Protein AF-D7PD33-F1 (afdb_monomer_lite)

Radius of gyration: 40.51 Å; chains: 1; bounding box: 70×66×97 Å

pLDDT: mean 87.72, std 12.4, range [48.09, 98.44]

Foldseek 3Di:
DDDDPDDPDDPQWDWDWDWADDDPPDDPDTDIDTDTHNDDDDDDDKCQVVDPPRDLPPPPIDPDDDDDDDPPRDDDDDDDDDDPVVVVVVVVVVVVCVVVVVVVVVVCVVCVCVVDVPPDPDDPPPDD

Sequence (128 aa):
QGACVLRGADQRFSYTWMEGPLVAGQTNKREGWCVKSLTQYTRADSPAFEIDGYDMLSQEYSTWTESRWQADAISVRVFLMPSQQFQLLTLCVGLAMLLVSLPLAYCAHGSADVIFHASAPDDPASRS

Structure (mmCIF, N/CA/C/O backbone):
data_AF-D7PD33-F1
#
_entry.id   AF-D7PD33-F1
#
loop_
_atom_site.group_PDB
_atom_site.id
_atom_site.type_symbol
_atom_site.label_atom_id
_atom_site.label_alt_id
_atom_site.label_comp_id
_atom_site.label_asym_id
_atom_site.label_entity_id
_atom_site.label_seq_id
_atom_site.pdbx_PDB_ins_code
_atom_site.Cartn_x
_atom_site.Cartn_y
_atom_site.Cartn_z
_atom_site.occupancy
_atom_site.B_iso_or_equiv
_atom_site.auth_seq_id
_atom_site.auth_comp_id
_atom_site.auth_asym_id
_atom_site.auth_atom_id
_atom_site.pdbx_PDB_model_num
ATOM 1 N N . GLN A 1 1 ? -9.390 -28.033 17.701 1.00 52.97 1 GLN A N 1
ATOM 2 C CA . GLN A 1 1 ? -9.632 -26.688 18.261 1.00 52.97 1 GLN A CA 1
ATOM 3 C C . GLN A 1 1 ? -10.227 -26.892 19.644 1.00 52.97 1 GLN A C 1
ATOM 5 O O . GLN A 1 1 ? -11.193 -27.640 19.751 1.00 52.97 1 GLN A O 1
ATOM 10 N N . GLY A 1 2 ? -9.585 -26.380 20.696 1.00 65.94 2 GLY A N 1
ATOM 11 C CA . GLY A 1 2 ? -10.110 -26.497 22.057 1.00 65.94 2 GLY A CA 1
ATOM 12 C C . GLY A 1 2 ? -11.346 -25.616 22.221 1.00 65.94 2 GLY A C 1
ATOM 13 O O . GLY A 1 2 ? -11.371 -24.500 21.713 1.00 65.94 2 GLY A O 1
ATOM 14 N N . ALA A 1 3 ? -12.379 -26.127 22.884 1.00 79.00 3 ALA A N 1
ATOM 15 C CA . ALA A 1 3 ? -13.596 -25.384 23.184 1.00 79.00 3 ALA A CA 1
ATOM 16 C C . ALA A 1 3 ? -13.906 -25.507 24.676 1.00 79.00 3 ALA A C 1
ATOM 18 O O . ALA A 1 3 ? -13.640 -26.544 25.290 1.00 79.00 3 ALA A O 1
ATOM 19 N N . CYS A 1 4 ? -14.477 -24.455 25.259 1.00 85.44 4 CYS A N 1
ATOM 20 C CA . CYS A 1 4 ? -14.923 -24.502 26.643 1.00 85.44 4 CYS A CA 1
ATOM 21 C C . CYS A 1 4 ? -16.231 -25.278 26.760 1.00 85.44 4 CYS A C 1
ATOM 23 O O . CYS A 1 4 ? -17.245 -24.901 26.179 1.00 85.44 4 CYS A O 1
ATOM 25 N N . VAL A 1 5 ? -16.220 -26.355 27.543 1.00 82.94 5 VAL A N 1
ATOM 26 C CA . VAL A 1 5 ? -17.437 -27.094 27.891 1.00 82.94 5 VAL A CA 1
ATOM 27 C C . VAL A 1 5 ? -18.066 -26.422 29.107 1.00 82.94 5 VAL A C 1
ATOM 29 O O . VAL A 1 5 ? -17.636 -26.624 30.241 1.00 82.94 5 VAL A O 1
ATOM 32 N N . LEU A 1 6 ? -19.076 -25.587 28.868 1.00 81.75 6 LEU A N 1
ATOM 33 C CA . LEU A 1 6 ? -19.718 -24.777 29.902 1.00 81.75 6 LEU A CA 1
ATOM 34 C C . LEU A 1 6 ? -20.962 -25.482 30.459 1.00 81.75 6 LEU A C 1
ATOM 36 O O . LEU A 1 6 ? -22.071 -25.300 29.960 1.00 81.75 6 LEU A O 1
ATOM 40 N N . ARG A 1 7 ? -20.805 -26.295 31.511 1.00 78.56 7 ARG A N 1
ATOM 41 C CA . ARG A 1 7 ? -21.953 -26.802 32.284 1.00 78.56 7 ARG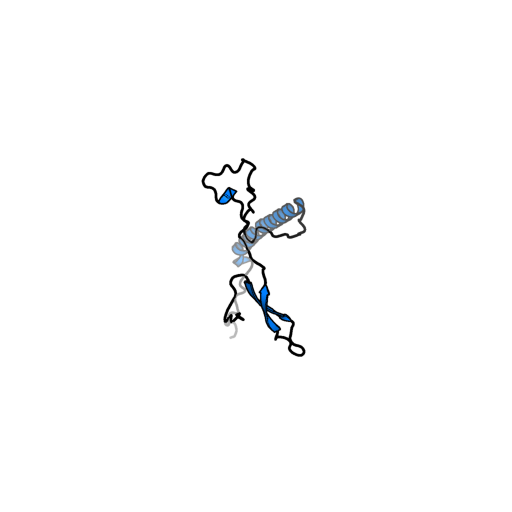 A CA 1
ATOM 42 C C . ARG A 1 7 ? -22.329 -25.780 33.361 1.00 78.56 7 ARG A C 1
ATOM 44 O O . ARG A 1 7 ? -21.581 -25.611 34.316 1.00 78.56 7 ARG A O 1
ATOM 51 N N . GLY A 1 8 ? -23.470 -25.103 33.198 1.00 79.81 8 GLY A N 1
ATOM 52 C CA . GLY A 1 8 ? -23.952 -24.083 34.144 1.00 79.81 8 GLY A CA 1
ATOM 53 C C . GLY A 1 8 ? -23.259 -22.722 34.006 1.00 79.81 8 GLY A C 1
ATOM 54 O O . GLY A 1 8 ? -22.860 -22.130 35.005 1.00 79.81 8 GLY A O 1
ATOM 55 N N . ALA A 1 9 ? -23.065 -22.246 32.772 1.00 78.25 9 ALA A N 1
ATOM 56 C CA . ALA A 1 9 ? -22.423 -20.957 32.511 1.00 78.25 9 ALA A CA 1
ATOM 57 C C . ALA A 1 9 ? -23.255 -19.771 33.037 1.00 78.25 9 ALA A C 1
ATOM 59 O O . ALA A 1 9 ? -24.465 -19.705 32.823 1.00 78.25 9 ALA A O 1
ATOM 60 N N . ASP A 1 10 ? -22.585 -18.818 33.686 1.00 85.38 10 ASP A N 1
ATOM 61 C CA . ASP A 1 10 ? -23.169 -17.546 34.120 1.00 85.38 10 ASP A CA 1
ATOM 62 C C . ASP A 1 10 ? -23.088 -16.526 32.976 1.00 85.38 10 ASP A C 1
ATOM 64 O O . ASP A 1 10 ? -21.999 -16.267 32.465 1.00 85.38 10 ASP A O 1
ATOM 68 N N . GLN A 1 11 ? -24.221 -15.926 32.597 1.00 85.50 11 GLN A N 1
ATOM 69 C CA . GLN A 1 11 ? -24.296 -14.970 31.483 1.00 85.50 11 GLN A CA 1
ATOM 70 C C . GLN A 1 11 ? -23.514 -13.669 31.716 1.00 85.50 11 GLN A C 1
ATOM 72 O O . GLN A 1 11 ? -23.255 -12.935 30.767 1.00 85.50 11 GLN A O 1
ATOM 77 N N . ARG A 1 12 ? -23.116 -13.365 32.956 1.00 89.81 12 ARG A N 1
ATOM 78 C CA . ARG A 1 12 ? -22.325 -12.163 33.274 1.00 89.81 12 ARG A CA 1
ATOM 79 C C . ARG A 1 12 ? -20.864 -12.270 32.850 1.00 89.81 12 ARG A C 1
ATOM 81 O O . ARG A 1 12 ? -20.175 -11.256 32.796 1.00 89.81 12 ARG A O 1
ATOM 88 N N . PHE A 1 13 ? -20.377 -13.482 32.600 1.00 91.75 13 PHE A N 1
ATOM 89 C CA . PHE A 1 13 ? -18.975 -13.727 32.302 1.00 91.75 13 PHE A CA 1
ATOM 90 C C . PHE A 1 13 ? -18.800 -14.236 30.882 1.00 91.75 13 PHE A C 1
ATOM 92 O O . PHE A 1 13 ? -19.584 -15.038 30.381 1.00 91.75 13 PHE A O 1
ATOM 99 N N . SER A 1 14 ? -17.711 -13.798 30.266 1.00 91.31 14 SER A N 1
ATOM 100 C CA . SER A 1 14 ? 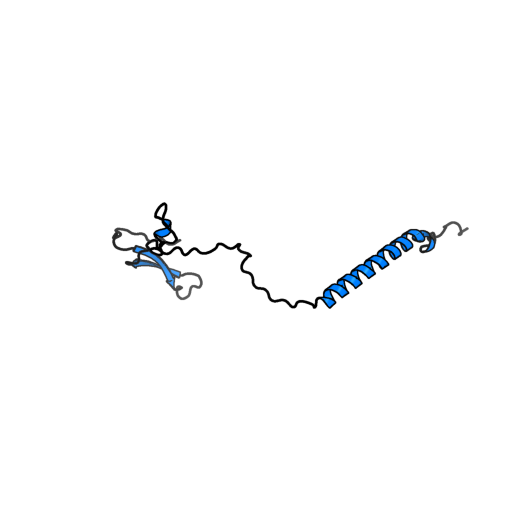-17.200 -14.409 29.054 1.00 91.31 14 SER A CA 1
ATOM 101 C C . SER A 1 14 ? -16.317 -15.597 29.422 1.00 91.31 14 SER A C 1
ATOM 103 O O . SER A 1 14 ? -15.584 -15.564 30.416 1.00 91.31 14 SER A O 1
ATOM 105 N N . TYR A 1 15 ? -16.403 -16.658 28.627 1.00 91.44 15 TYR A N 1
ATOM 106 C CA . TYR A 1 15 ? -15.593 -17.856 28.787 1.00 91.44 15 TYR A CA 1
ATOM 107 C C . TYR A 1 15 ? -14.837 -18.112 27.494 1.00 91.44 15 TYR A C 1
ATOM 109 O O . TYR A 1 15 ? -15.415 -18.557 26.502 1.00 91.44 15 TYR A O 1
ATOM 117 N N . THR A 1 16 ? -13.535 -17.861 27.528 1.00 91.81 16 THR A N 1
ATOM 118 C CA . THR A 1 16 ? -12.672 -17.987 26.354 1.00 91.81 16 THR A CA 1
ATOM 119 C C . THR A 1 16 ? -11.661 -19.097 26.591 1.00 91.81 16 THR A C 1
ATOM 121 O O . THR A 1 16 ? -10.964 -19.108 27.608 1.00 91.81 16 THR A O 1
ATOM 124 N N . TRP A 1 17 ? -11.579 -20.044 25.655 1.00 93.06 17 TRP A N 1
ATOM 125 C CA . TRP A 1 17 ? -10.507 -21.035 25.655 1.00 93.06 17 TRP A CA 1
ATOM 126 C C . TRP A 1 17 ? -9.216 -20.347 25.212 1.00 93.06 17 TRP A C 1
ATOM 128 O O . TRP A 1 17 ? -9.179 -19.735 24.145 1.00 93.06 17 TRP A O 1
ATOM 138 N N . MET A 1 18 ? -8.177 -20.424 26.035 1.00 92.62 18 MET A N 1
ATOM 139 C CA . MET A 1 18 ? -6.874 -19.833 25.755 1.00 92.62 18 MET A CA 1
ATOM 140 C C . MET A 1 18 ? -5.804 -20.914 25.792 1.00 92.62 18 MET A C 1
ATOM 142 O O . MET A 1 18 ? -5.776 -21.759 26.691 1.00 92.62 18 MET A O 1
ATOM 146 N N . GLU A 1 19 ? -4.915 -20.875 24.807 1.00 91.69 19 GLU A N 1
ATOM 147 C CA . GLU A 1 19 ? -3.746 -21.737 24.782 1.00 91.69 19 GLU A CA 1
ATOM 148 C C . GLU A 1 19 ? -2.692 -21.196 25.754 1.00 91.69 19 GLU A C 1
ATOM 150 O O . GLU A 1 19 ? -2.355 -20.013 25.733 1.00 91.69 19 GLU A O 1
ATOM 155 N N . GLY A 1 20 ? -2.200 -22.054 26.639 1.00 89.81 20 GLY A N 1
ATOM 156 C CA . GLY A 1 20 ? -1.250 -21.697 27.681 1.00 89.81 20 GLY A CA 1
ATOM 157 C C . GLY A 1 20 ? 0.206 -22.050 27.337 1.00 89.81 20 GLY A C 1
ATOM 158 O O . GLY A 1 20 ? 0.595 -22.142 26.161 1.00 89.81 20 GLY A O 1
ATOM 159 N N . PRO A 1 21 ? 1.063 -22.200 28.364 1.00 91.12 21 PRO A N 1
ATOM 160 C CA . PRO A 1 21 ? 2.477 -22.473 28.205 1.00 91.12 21 PRO A CA 1
ATOM 161 C C . PRO A 1 21 ? 2.717 -23.879 27.653 1.00 91.12 21 PRO A C 1
ATOM 163 O O . PRO A 1 21 ? 1.850 -24.758 27.663 1.00 91.12 21 PRO A O 1
ATOM 166 N N . LEU A 1 22 ? 3.941 -24.081 27.170 1.00 92.75 22 LEU A N 1
ATOM 167 C CA . LEU A 1 22 ? 4.429 -25.395 26.773 1.00 92.75 22 LEU A CA 1
ATOM 168 C C . LEU A 1 22 ? 4.558 -26.293 28.005 1.00 92.75 22 LEU A C 1
ATOM 170 O O . LEU A 1 22 ? 5.038 -25.864 29.054 1.00 92.75 22 LEU A O 1
ATOM 174 N N . VAL A 1 23 ? 4.150 -27.548 27.859 1.00 90.38 23 VAL A N 1
ATOM 175 C CA . VAL A 1 23 ? 4.305 -28.560 28.904 1.00 90.38 23 VAL A CA 1
ATOM 176 C C . VAL A 1 23 ? 5.787 -28.923 29.021 1.00 90.38 23 VAL A C 1
ATOM 178 O O . VAL A 1 23 ? 6.441 -29.220 28.020 1.00 90.38 23 VAL A O 1
ATOM 181 N N . ALA A 1 24 ? 6.329 -28.920 30.241 1.00 89.12 24 ALA A N 1
ATOM 182 C CA . ALA A 1 24 ? 7.731 -29.258 30.481 1.00 89.12 24 ALA A CA 1
ATOM 183 C C . ALA A 1 24 ? 8.077 -30.643 29.902 1.00 89.12 24 ALA A C 1
ATOM 185 O O . ALA A 1 24 ? 7.369 -31.624 30.127 1.00 89.12 24 ALA A O 1
ATOM 186 N N . GLY A 1 25 ? 9.167 -30.718 29.136 1.00 88.06 25 GLY A N 1
ATOM 187 C CA . GLY A 1 25 ? 9.603 -31.954 28.480 1.00 88.06 25 GLY A CA 1
ATOM 188 C C . GLY A 1 25 ? 8.849 -32.316 27.194 1.00 88.06 25 GLY A C 1
ATOM 189 O O . GLY A 1 25 ? 9.120 -33.372 26.629 1.00 88.06 25 GLY A O 1
ATOM 190 N N . GLN A 1 26 ? 7.937 -31.468 26.700 1.00 85.69 26 GLN A N 1
ATOM 191 C CA . GLN A 1 26 ? 7.264 -31.661 25.411 1.00 85.69 26 GLN A CA 1
ATOM 192 C C . GLN A 1 26 ? 7.392 -30.415 24.525 1.00 85.69 26 GLN A C 1
ATOM 194 O O . GLN A 1 26 ? 7.050 -29.310 24.929 1.00 85.69 26 GLN A O 1
ATOM 199 N N . THR A 1 27 ? 7.871 -30.585 23.290 1.00 82.25 27 THR A N 1
ATOM 200 C CA . THR A 1 27 ? 8.162 -29.471 22.366 1.00 82.25 27 THR A CA 1
ATOM 201 C C . THR A 1 27 ? 6.927 -28.897 21.673 1.00 82.25 27 THR A C 1
ATOM 203 O O . THR A 1 27 ? 6.901 -27.707 21.383 1.00 82.25 27 THR A O 1
ATOM 206 N N . ASN A 1 28 ? 5.892 -29.710 21.445 1.00 87.44 28 ASN A N 1
ATOM 207 C CA . ASN A 1 28 ? 4.715 -29.331 20.648 1.00 87.44 28 ASN A CA 1
ATOM 208 C C . ASN A 1 28 ? 3.385 -29.476 21.407 1.00 87.44 28 ASN A C 1
ATOM 210 O O . ASN A 1 28 ? 2.326 -29.530 20.784 1.00 87.44 28 ASN A O 1
ATOM 214 N N . LYS A 1 29 ? 3.417 -29.576 22.742 1.00 90.06 29 LYS A N 1
ATOM 215 C CA . LYS A 1 29 ? 2.199 -29.663 23.559 1.00 90.06 29 LYS A CA 1
ATOM 216 C C . LYS A 1 29 ? 2.076 -28.442 24.457 1.00 90.06 29 LYS A C 1
ATOM 218 O O . LYS A 1 29 ? 2.956 -28.185 25.276 1.00 90.06 29 LYS A O 1
ATOM 223 N N . ARG A 1 30 ? 0.956 -27.734 24.329 1.00 89.75 30 ARG A N 1
ATOM 224 C CA . ARG A 1 30 ? 0.559 -26.635 25.211 1.00 89.75 30 ARG A CA 1
ATOM 225 C C . ARG A 1 30 ? -0.613 -27.059 26.081 1.00 89.75 30 ARG A C 1
ATOM 227 O O . ARG A 1 30 ? -1.469 -27.833 25.650 1.00 89.75 30 ARG A O 1
ATOM 234 N N . GLU A 1 31 ? -0.628 -26.578 27.315 1.00 89.75 31 GLU A N 1
ATOM 235 C CA . GLU A 1 31 ? -1.770 -26.750 28.208 1.00 89.75 31 GLU A CA 1
ATOM 236 C C . GLU A 1 31 ? -2.765 -25.615 27.959 1.00 89.75 31 GLU A C 1
ATOM 238 O O . GLU A 1 31 ? -2.388 -24.453 28.018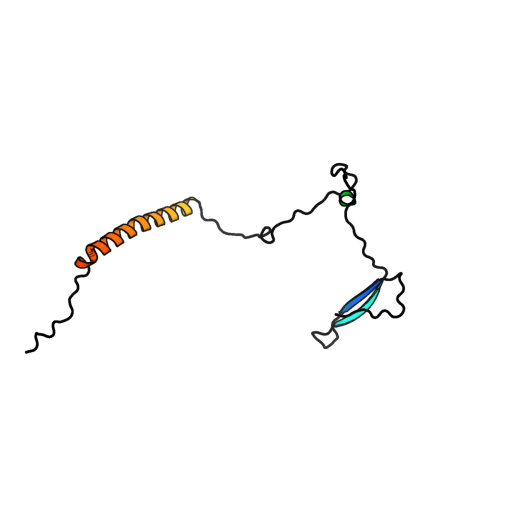 1.00 89.75 31 GLU A O 1
ATOM 243 N N . GLY A 1 32 ? -4.014 -25.931 27.616 1.00 90.19 32 GLY A N 1
ATOM 244 C CA . GLY A 1 32 ? -5.053 -24.926 27.382 1.00 90.19 32 GLY A CA 1
ATOM 245 C C . GLY A 1 32 ? -6.010 -24.826 28.562 1.00 90.19 32 GLY A C 1
ATOM 246 O O . GLY A 1 32 ? -6.378 -25.850 29.141 1.00 90.19 32 GLY A O 1
ATOM 247 N N . TRP A 1 33 ? -6.476 -23.616 28.870 1.00 90.44 33 TRP A N 1
ATOM 248 C CA . TRP A 1 33 ? -7.442 -23.376 29.943 1.00 90.44 33 TRP A CA 1
ATOM 249 C C . TRP A 1 33 ? -8.631 -22.551 29.472 1.00 90.44 33 TRP A C 1
ATOM 251 O O . TRP A 1 33 ? -8.545 -21.744 28.550 1.00 90.44 33 TRP A O 1
ATOM 261 N N . CYS A 1 34 ? -9.758 -22.744 30.151 1.00 91.62 34 CYS A N 1
ATOM 262 C CA . CYS A 1 34 ? -10.927 -21.894 29.994 1.00 91.62 34 CYS A CA 1
ATOM 263 C C . CYS A 1 34 ? -10.865 -20.754 30.996 1.00 91.62 34 CYS A C 1
ATOM 265 O O . CYS A 1 34 ? -10.993 -20.967 32.202 1.00 91.62 34 CYS A O 1
ATOM 267 N N . VAL A 1 35 ? -10.681 -19.544 30.481 1.00 91.88 35 VAL A N 1
ATOM 268 C CA . VAL A 1 35 ? -10.590 -18.338 31.293 1.00 91.88 35 VAL A CA 1
ATOM 269 C C . VAL A 1 35 ? -11.974 -17.713 31.390 1.00 91.88 35 VAL A C 1
ATOM 271 O O . VAL A 1 35 ? -12.567 -17.326 30.384 1.00 91.88 35 VAL A O 1
ATOM 274 N N . LYS A 1 36 ? -12.485 -17.626 32.619 1.00 92.94 36 LYS A N 1
ATOM 275 C CA . LYS A 1 36 ? -13.694 -16.875 32.965 1.00 92.94 36 LYS A CA 1
ATOM 276 C C . LYS A 1 36 ? -13.298 -15.422 33.219 1.00 92.94 36 LYS A C 1
ATOM 278 O O . LYS A 1 36 ? -12.572 -15.157 34.175 1.00 92.94 36 LYS A O 1
ATOM 283 N N . SER A 1 37 ? -13.771 -14.487 32.402 1.00 93.12 37 SER A N 1
ATOM 284 C CA . SER A 1 37 ? -13.454 -13.061 32.541 1.00 93.12 37 SER A CA 1
ATOM 285 C C . SER A 1 37 ? -14.683 -12.171 32.350 1.00 93.12 37 SER A C 1
ATOM 287 O O . SER A 1 37 ? -15.750 -12.621 31.935 1.00 93.12 37 SER A O 1
ATOM 289 N N . LEU A 1 38 ? -14.537 -10.887 32.683 1.00 94.38 38 LEU A N 1
ATOM 290 C CA . LEU A 1 38 ? -15.529 -9.842 32.397 1.00 94.38 38 LEU A CA 1
ATOM 291 C C . LEU A 1 38 ? -15.218 -9.094 31.089 1.00 94.38 38 LEU A C 1
ATOM 293 O O . LEU A 1 38 ? -15.844 -8.082 30.791 1.00 94.38 38 LEU A O 1
ATOM 297 N N . THR A 1 39 ? -14.229 -9.556 30.321 1.00 92.62 39 THR A N 1
ATOM 298 C CA . THR A 1 39 ? -13.810 -8.897 29.084 1.00 92.62 39 THR A CA 1
ATOM 299 C C . THR A 1 39 ? -14.865 -9.118 28.008 1.00 92.62 39 THR A C 1
ATOM 301 O O . THR A 1 39 ? -15.152 -10.256 27.636 1.00 92.62 39 THR A O 1
ATOM 304 N N . GLN A 1 40 ? -15.425 -8.019 27.511 1.00 90.31 40 GLN A N 1
ATOM 305 C CA . GLN A 1 40 ? -16.412 -7.989 26.437 1.00 90.31 40 GLN A CA 1
ATOM 306 C C . GLN A 1 40 ? -15.874 -7.138 25.286 1.00 90.31 40 GLN A C 1
ATOM 308 O O . GLN A 1 40 ? -15.056 -6.243 25.500 1.00 90.31 40 GLN A O 1
ATOM 313 N N . TYR A 1 41 ? -16.334 -7.419 24.071 1.00 91.81 41 TYR A N 1
ATOM 314 C CA . TYR A 1 41 ? -16.034 -6.613 22.892 1.00 91.81 41 TYR A CA 1
ATOM 315 C C . TYR A 1 41 ? -17.308 -5.918 22.424 1.00 91.81 41 TYR A C 1
ATOM 317 O O . TYR A 1 41 ? -18.359 -6.549 22.315 1.00 91.81 41 TYR A O 1
ATOM 325 N N . THR A 1 42 ? -17.201 -4.629 22.127 1.00 93.31 42 THR A N 1
ATOM 326 C CA . THR A 1 42 ? -18.270 -3.845 21.509 1.00 93.31 42 THR A CA 1
ATOM 327 C C . THR A 1 42 ? -17.749 -3.246 20.215 1.00 93.31 42 THR A C 1
ATOM 329 O O . THR A 1 42 ? -16.606 -2.792 20.152 1.00 93.31 42 THR A O 1
ATOM 332 N N . ARG A 1 43 ? -18.593 -3.233 19.182 1.00 93.88 43 ARG A N 1
ATOM 333 C CA . ARG A 1 43 ? -18.275 -2.597 17.903 1.00 93.88 43 ARG A CA 1
ATOM 334 C C . ARG A 1 43 ? -18.009 -1.104 18.126 1.00 93.88 43 ARG A C 1
ATOM 336 O O . ARG A 1 43 ? -18.782 -0.449 18.817 1.00 93.88 43 ARG A O 1
ATOM 343 N N . ALA A 1 44 ? -16.921 -0.595 17.556 1.00 93.56 44 ALA A N 1
ATOM 344 C CA . ALA A 1 44 ? -16.492 0.793 17.693 1.00 93.56 44 ALA A CA 1
ATOM 345 C C . ALA A 1 44 ? -16.286 1.404 16.306 1.00 93.56 44 ALA A C 1
ATOM 347 O O . ALA A 1 44 ? -15.160 1.613 15.866 1.00 93.56 44 ALA A O 1
ATOM 348 N N . ASP A 1 45 ? -17.399 1.651 15.625 1.00 94.94 45 ASP A N 1
ATOM 349 C CA . ASP A 1 45 ? -17.429 2.373 14.359 1.00 94.94 45 ASP A CA 1
ATOM 350 C C . ASP A 1 45 ? -18.090 3.734 14.580 1.00 94.94 45 ASP A C 1
ATOM 352 O O . ASP A 1 45 ? -18.887 3.909 15.504 1.00 94.94 45 ASP A O 1
ATOM 356 N N . SER A 1 46 ? -17.725 4.722 13.764 1.00 95.25 46 SER A N 1
ATOM 357 C CA . SER A 1 46 ? -18.286 6.062 13.920 1.00 95.25 46 SER A CA 1
ATOM 358 C C . SER A 1 46 ? -19.774 6.083 13.543 1.00 95.25 46 SER A C 1
ATOM 360 O O . SER A 1 46 ? -20.111 5.610 12.452 1.00 95.25 46 SER A O 1
ATOM 362 N N . PRO A 1 47 ? -20.651 6.702 14.360 1.00 95.31 47 PRO A N 1
ATOM 363 C CA . PRO A 1 47 ? -22.068 6.876 14.028 1.00 95.31 47 PRO A CA 1
ATOM 364 C C . PRO A 1 47 ? -22.305 7.637 12.721 1.00 95.31 47 PRO A C 1
ATOM 366 O O . PRO A 1 47 ? -23.345 7.458 12.090 1.00 95.31 47 PRO A O 1
ATOM 369 N N . ALA A 1 48 ? -21.319 8.427 12.272 1.00 95.19 48 ALA A N 1
ATOM 370 C CA . ALA A 1 48 ? -21.331 9.093 10.969 1.00 95.19 48 ALA A CA 1
ATOM 371 C C . ALA A 1 48 ? -21.651 8.142 9.802 1.00 95.19 48 ALA A C 1
ATOM 373 O O . ALA A 1 48 ? -22.203 8.571 8.794 1.00 95.19 48 ALA A O 1
ATOM 374 N N . PHE A 1 49 ? -21.292 6.860 9.928 1.00 94.56 49 PHE A N 1
ATOM 375 C CA . PHE A 1 49 ? -21.504 5.841 8.899 1.00 94.56 49 PHE A CA 1
ATOM 376 C C . PHE A 1 49 ? -22.778 5.006 9.103 1.00 94.56 49 PHE A C 1
ATOM 378 O O . PHE A 1 49 ? -23.087 4.169 8.259 1.00 94.56 49 PHE A O 1
ATOM 385 N N . GLU A 1 50 ? -23.488 5.194 10.217 1.00 94.50 50 GLU A N 1
ATOM 386 C CA . GLU A 1 50 ? -24.727 4.477 10.552 1.00 94.50 50 GLU A CA 1
ATOM 387 C C . GLU A 1 50 ? -25.973 5.352 10.350 1.00 94.50 50 GLU A C 1
ATOM 389 O O . GLU A 1 50 ? -27.041 4.841 10.027 1.00 94.50 50 GLU A O 1
ATOM 394 N N . ILE A 1 51 ? -25.840 6.673 10.510 1.00 95.50 51 ILE A N 1
ATOM 395 C CA . ILE A 1 51 ? -26.933 7.630 10.325 1.00 95.50 51 ILE A CA 1
ATOM 396 C C . ILE A 1 51 ? -27.147 7.891 8.826 1.00 95.50 51 ILE A C 1
ATOM 398 O O . ILE A 1 51 ? -26.294 8.467 8.147 1.00 95.50 51 ILE A O 1
ATOM 402 N N . ASP A 1 52 ? -28.319 7.515 8.312 1.00 95.06 52 ASP A N 1
ATOM 403 C CA . ASP A 1 52 ? -28.698 7.778 6.922 1.00 95.06 52 ASP A CA 1
ATOM 404 C C . ASP A 1 52 ? -28.741 9.285 6.625 1.00 95.06 52 ASP A C 1
ATOM 406 O O . ASP A 1 52 ? -29.400 10.063 7.317 1.00 95.06 52 ASP A O 1
ATOM 410 N N . GLY A 1 53 ? -28.052 9.705 5.560 1.00 93.62 53 GLY A N 1
ATOM 411 C CA . GLY A 1 53 ? -28.011 11.109 5.137 1.00 93.62 53 GLY A CA 1
ATOM 412 C C . GLY A 1 53 ? -27.199 12.030 6.053 1.00 93.62 53 GLY A C 1
ATOM 413 O O . GLY A 1 53 ? -27.366 13.246 5.979 1.00 93.62 53 GLY A O 1
ATOM 414 N N . TYR A 1 54 ? -26.334 11.473 6.906 1.00 94.56 54 TYR A N 1
ATOM 415 C CA . TYR A 1 54 ? -25.467 12.249 7.786 1.00 94.56 54 TYR A CA 1
ATOM 416 C C . TYR A 1 54 ? -24.579 13.242 7.023 1.00 94.56 54 TYR A C 1
ATOM 418 O O . TYR A 1 54 ? -23.963 12.908 6.005 1.00 94.56 54 TYR A O 1
ATOM 426 N N . ASP A 1 55 ? -24.473 14.462 7.552 1.00 95.44 55 ASP A N 1
ATOM 427 C CA . ASP A 1 55 ? -23.540 15.462 7.047 1.00 95.44 55 ASP A CA 1
ATOM 428 C C . ASP A 1 55 ? -22.110 15.136 7.501 1.00 95.44 55 ASP A C 1
ATOM 430 O O . ASP A 1 55 ? -21.708 15.406 8.636 1.00 95.44 55 ASP A O 1
ATOM 434 N N . MET A 1 56 ? -21.320 14.592 6.574 1.00 92.94 56 MET A N 1
ATOM 435 C CA . MET A 1 56 ? -19.923 14.199 6.787 1.00 92.94 56 MET A CA 1
ATOM 436 C C . MET A 1 56 ? -18.995 15.377 7.135 1.00 92.94 56 MET A C 1
ATOM 438 O O . MET A 1 56 ? -17.862 15.157 7.569 1.00 92.94 56 MET A O 1
ATOM 442 N N . LEU A 1 57 ? -19.445 16.622 6.941 1.00 94.81 57 LEU A N 1
ATOM 443 C CA . LEU A 1 57 ? -18.693 17.838 7.255 1.00 94.81 57 LEU A CA 1
ATOM 444 C C . LEU A 1 57 ? -19.110 18.480 8.584 1.00 94.81 57 LEU A C 1
ATOM 446 O O . LEU A 1 57 ? -18.497 19.466 8.986 1.00 94.81 57 LEU A O 1
ATOM 450 N N . SER A 1 58 ? -20.098 17.920 9.285 1.00 93.88 58 SER A N 1
ATOM 451 C CA . SER A 1 58 ? -20.642 18.486 10.529 1.00 93.88 58 SER A CA 1
ATOM 452 C C . SER A 1 58 ? -19.670 18.481 11.719 1.00 93.88 58 SER A C 1
ATOM 454 O O . SER A 1 58 ? -19.931 19.151 12.714 1.00 93.88 58 SER A O 1
ATOM 456 N N . GLN A 1 59 ? -18.546 17.753 11.630 1.00 92.00 59 GLN A N 1
ATOM 457 C CA . GLN A 1 59 ? -17.501 17.631 12.667 1.00 92.00 59 GLN A CA 1
ATOM 458 C C . GLN A 1 59 ? -17.964 17.028 14.010 1.00 92.00 59 GLN A C 1
ATOM 460 O O . GLN A 1 59 ? -17.181 16.989 14.958 1.00 92.00 59 GLN A O 1
ATOM 465 N N . GLU A 1 60 ? -19.198 16.530 14.102 1.00 95.06 60 GLU A N 1
ATOM 466 C CA . GLU A 1 60 ? -19.749 15.929 15.324 1.00 95.06 60 GLU A CA 1
ATOM 467 C C . GLU A 1 60 ? -19.240 14.494 15.543 1.00 95.06 60 GLU A C 1
ATOM 469 O O . GLU A 1 60 ? -18.809 14.143 16.642 1.00 95.06 60 GLU A O 1
ATOM 474 N N . TYR A 1 61 ? -19.230 13.677 14.486 1.00 94.94 61 TYR A N 1
ATOM 475 C CA . TYR A 1 61 ? -18.736 12.300 14.499 1.00 94.94 61 TYR A CA 1
ATOM 476 C C . TYR A 1 61 ? -17.536 12.133 13.557 1.00 94.94 61 TYR A C 1
ATOM 478 O O . TYR A 1 61 ? -17.392 12.826 12.551 1.00 94.94 61 TYR A O 1
ATOM 486 N N . SER A 1 62 ? -16.650 11.187 13.884 1.00 93.94 62 SER A N 1
ATOM 487 C CA . SER A 1 62 ? -15.444 10.902 13.096 1.00 93.94 62 SER A CA 1
ATOM 488 C C . SER A 1 62 ? -15.796 10.409 11.689 1.00 93.94 62 SER A C 1
ATOM 490 O O . SER A 1 62 ? -16.565 9.466 11.539 1.00 93.94 62 SER A O 1
ATOM 492 N N . THR A 1 63 ? -15.190 10.983 10.657 1.00 95.50 63 THR A N 1
ATOM 493 C CA . THR A 1 63 ? -15.367 10.550 9.259 1.00 95.50 63 THR A CA 1
ATOM 494 C C . TH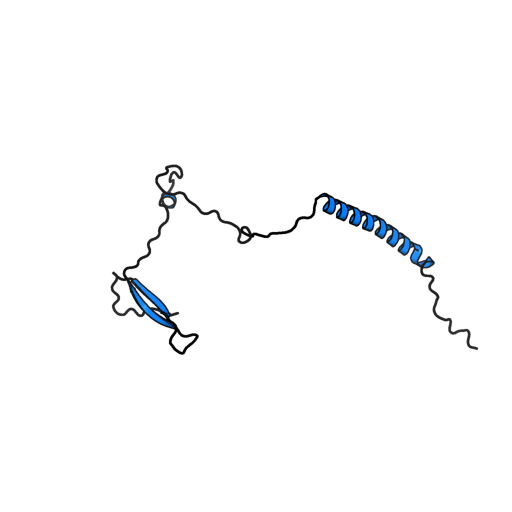R A 1 63 ? -14.096 9.939 8.668 1.00 95.50 63 THR A C 1
ATOM 496 O O . THR A 1 63 ? -13.963 9.795 7.452 1.00 95.50 63 THR A O 1
ATOM 499 N N . TRP A 1 64 ? -13.151 9.544 9.528 1.00 94.00 64 TRP A N 1
ATOM 500 C CA . TRP A 1 64 ? -11.912 8.897 9.108 1.00 94.00 64 TRP A CA 1
ATOM 501 C C . TRP A 1 64 ? -12.190 7.564 8.416 1.00 94.00 64 TRP A C 1
ATOM 503 O O . TRP A 1 64 ? -12.856 6.686 8.960 1.00 94.00 64 TRP A O 1
ATOM 513 N N . THR A 1 65 ? -11.625 7.409 7.224 1.00 93.69 65 THR A N 1
ATOM 514 C CA . THR A 1 65 ? -11.630 6.159 6.468 1.00 93.69 65 THR A CA 1
ATOM 515 C C . THR A 1 65 ? -10.209 5.848 6.028 1.00 93.69 65 THR A C 1
ATOM 517 O O . THR A 1 65 ? -9.428 6.749 5.716 1.00 93.69 65 THR A O 1
ATOM 520 N N . GLU A 1 66 ? -9.853 4.569 6.032 1.00 95.00 66 GLU A N 1
ATO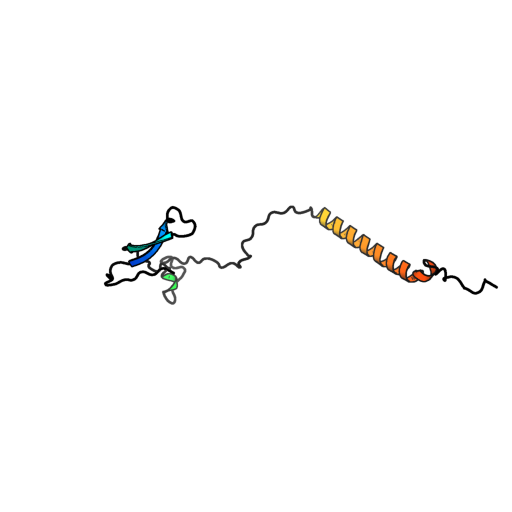M 521 C CA . GLU A 1 66 ? -8.577 4.123 5.492 1.00 95.00 66 GLU A CA 1
ATOM 522 C C . GLU A 1 66 ? -8.730 3.873 3.990 1.00 95.00 66 GLU A C 1
ATOM 524 O O . GLU A 1 66 ? -9.622 3.146 3.542 1.00 95.00 66 GLU A O 1
ATOM 529 N N . SER A 1 67 ? -7.857 4.481 3.191 1.00 93.50 67 SER A N 1
ATOM 530 C CA . SER A 1 67 ? -7.798 4.211 1.759 1.00 93.50 67 SER A CA 1
ATOM 531 C C . SER A 1 67 ? -7.376 2.768 1.503 1.00 93.50 67 SER A C 1
ATOM 533 O O . SER A 1 67 ? -6.454 2.240 2.120 1.00 93.50 67 SER A O 1
ATOM 535 N N . ARG A 1 68 ? -8.040 2.124 0.542 1.00 94.12 68 ARG A N 1
ATOM 536 C CA . ARG A 1 68 ? -7.711 0.757 0.136 1.00 94.12 68 ARG A CA 1
ATOM 537 C C . ARG A 1 68 ? -6.659 0.781 -0.963 1.00 94.12 68 ARG A C 1
ATOM 539 O O . ARG A 1 68 ? -6.861 1.402 -2.004 1.00 94.12 68 ARG A O 1
ATOM 546 N N . TRP A 1 69 ? -5.573 0.051 -0.751 1.00 94.31 69 TRP A N 1
ATOM 547 C CA . TRP A 1 69 ? -4.486 -0.104 -1.715 1.00 94.31 69 TRP A CA 1
ATOM 548 C C . TRP A 1 69 ? -4.492 -1.521 -2.292 1.00 94.31 69 TRP A C 1
ATOM 550 O O . TRP A 1 69 ? -4.936 -2.469 -1.640 1.00 94.31 69 TRP A O 1
ATOM 560 N N . GLN A 1 70 ? -3.999 -1.683 -3.518 1.00 91.94 70 GLN A N 1
ATOM 561 C CA . GLN A 1 70 ? -3.694 -3.013 -4.052 1.00 91.94 70 GLN A CA 1
ATOM 562 C C . GLN A 1 70 ? -2.543 -3.622 -3.238 1.00 91.94 70 GLN A C 1
ATOM 564 O O . GLN A 1 70 ? -1.698 -2.882 -2.737 1.00 91.94 70 GLN A O 1
ATOM 569 N N . ALA A 1 71 ? -2.493 -4.951 -3.105 1.00 80.12 71 ALA A N 1
ATOM 570 C CA . ALA A 1 71 ? -1.458 -5.623 -2.307 1.00 80.12 71 ALA A CA 1
ATOM 571 C C . ALA A 1 71 ? -0.029 -5.236 -2.745 1.00 80.12 71 ALA A C 1
ATOM 573 O O . ALA A 1 71 ? 0.865 -5.118 -1.913 1.00 80.12 71 ALA A O 1
ATOM 574 N N . ASP A 1 72 ? 0.147 -4.938 -4.032 1.00 84.88 72 ASP A N 1
ATOM 575 C CA . ASP A 1 72 ? 1.431 -4.558 -4.624 1.00 84.88 72 ASP A CA 1
ATOM 576 C C . ASP A 1 72 ? 1.723 -3.046 -4.549 1.00 84.88 72 ASP A C 1
ATOM 578 O O . ASP A 1 72 ? 2.803 -2.596 -4.936 1.00 84.88 72 ASP A O 1
ATOM 582 N N . ALA A 1 73 ? 0.774 -2.239 -4.059 1.00 83.81 73 ALA A N 1
ATOM 583 C CA . ALA A 1 73 ? 0.901 -0.783 -4.013 1.00 83.81 73 ALA A CA 1
ATOM 584 C C . ALA A 1 73 ? 1.934 -0.305 -2.981 1.00 83.81 73 ALA A C 1
ATOM 586 O O . ALA A 1 73 ? 2.483 0.786 -3.126 1.00 83.81 73 ALA A O 1
ATOM 587 N N . ILE A 1 74 ? 2.216 -1.110 -1.951 1.00 86.62 74 ILE A N 1
ATOM 588 C CA . ILE A 1 74 ? 3.186 -0.784 -0.901 1.00 86.62 74 ILE A CA 1
ATOM 589 C C . ILE A 1 74 ? 4.397 -1.702 -1.063 1.00 86.62 74 ILE A C 1
ATOM 591 O O . ILE A 1 74 ? 4.541 -2.716 -0.385 1.00 86.62 74 ILE A O 1
ATOM 595 N N . SER A 1 75 ? 5.283 -1.343 -1.989 1.00 88.50 75 SER A N 1
ATOM 596 C CA . SER A 1 75 ? 6.586 -1.989 -2.144 1.00 88.50 75 SER A CA 1
ATOM 597 C C . SER A 1 75 ? 7.693 -0.941 -2.233 1.00 88.50 75 SER A C 1
ATOM 599 O O . SER A 1 75 ? 7.555 0.088 -2.892 1.00 88.50 75 SER A O 1
ATOM 601 N N . VAL A 1 76 ? 8.804 -1.192 -1.538 1.00 91.25 76 VAL A N 1
ATOM 602 C CA . VAL A 1 76 ? 9.966 -0.296 -1.519 1.00 91.25 76 VAL A CA 1
ATOM 603 C C . VAL A 1 76 ? 11.173 -1.056 -2.045 1.00 91.25 76 VAL A C 1
ATOM 605 O O . VAL A 1 76 ? 11.509 -2.132 -1.553 1.00 91.25 76 VAL A O 1
ATOM 608 N N . ARG A 1 77 ? 11.837 -0.486 -3.053 1.00 92.44 77 ARG A N 1
ATOM 609 C CA . ARG A 1 77 ? 13.057 -1.033 -3.659 1.00 92.44 77 ARG A CA 1
ATOM 610 C C . ARG A 1 77 ? 14.054 0.082 -3.938 1.00 92.44 77 ARG A C 1
ATOM 612 O O . ARG A 1 77 ? 13.681 1.129 -4.457 1.00 92.44 77 ARG A O 1
ATOM 619 N N . VAL A 1 78 ? 15.325 -0.173 -3.639 1.00 94.75 78 VAL A N 1
ATOM 620 C CA . VAL A 1 78 ? 16.441 0.735 -3.933 1.00 94.75 78 VAL A CA 1
ATOM 621 C C . VAL A 1 78 ? 17.236 0.160 -5.098 1.00 94.75 78 VAL A C 1
ATOM 623 O O . VAL A 1 78 ? 17.553 -1.028 -5.106 1.00 94.75 78 VAL A O 1
ATOM 626 N N . PHE A 1 79 ? 17.545 0.986 -6.095 1.00 95.81 79 PHE A N 1
ATOM 627 C CA . PHE A 1 79 ? 18.353 0.589 -7.244 1.00 95.81 79 PHE A CA 1
ATOM 628 C C . PHE A 1 79 ? 19.221 1.748 -7.729 1.00 95.81 79 PHE A C 1
ATOM 630 O O . PHE A 1 79 ? 18.857 2.916 -7.604 1.00 95.81 79 PHE A O 1
ATOM 637 N N . LEU A 1 80 ? 20.377 1.407 -8.295 1.00 95.56 80 LEU A N 1
ATOM 638 C CA . LEU A 1 80 ? 21.244 2.364 -8.970 1.00 95.56 80 LEU A CA 1
ATOM 639 C C . LEU A 1 80 ? 20.679 2.642 -10.365 1.00 95.56 80 LEU A C 1
ATOM 641 O O . LEU A 1 80 ? 20.418 1.712 -11.129 1.00 95.56 80 LEU A O 1
ATOM 645 N N . MET A 1 81 ? 20.488 3.918 -10.693 1.00 95.69 81 MET A N 1
ATOM 646 C CA . MET A 1 81 ? 20.017 4.349 -12.006 1.00 95.69 81 MET A CA 1
ATOM 647 C C . MET A 1 81 ? 21.207 4.848 -12.840 1.00 95.69 81 MET A C 1
ATOM 649 O O . MET A 1 81 ? 21.950 5.711 -12.368 1.00 95.69 81 MET A O 1
ATOM 653 N N . PRO A 1 82 ? 21.413 4.339 -14.068 1.00 93.00 82 PRO A N 1
ATOM 654 C CA . PRO A 1 82 ? 22.445 4.865 -14.954 1.00 93.00 82 PRO A CA 1
ATOM 655 C C . PRO A 1 82 ? 22.094 6.284 -15.419 1.00 93.00 82 PRO A C 1
ATOM 657 O O . PRO A 1 82 ? 20.917 6.628 -15.543 1.00 93.00 82 PRO A O 1
ATOM 660 N N . SER A 1 83 ? 23.109 7.094 -15.737 1.00 96.69 83 SER A N 1
ATOM 661 C CA . SER A 1 83 ? 22.900 8.446 -16.267 1.00 96.69 83 SER A CA 1
ATOM 662 C C . SER A 1 83 ? 22.159 8.422 -17.610 1.00 96.69 83 SER A C 1
ATOM 664 O O . SER A 1 83 ? 22.296 7.484 -18.400 1.00 96.69 83 SER A O 1
ATOM 666 N N . GLN A 1 84 ? 21.401 9.481 -17.909 1.00 96.88 84 GLN A N 1
ATOM 667 C CA . GLN A 1 84 ? 20.646 9.590 -19.165 1.00 96.88 84 GLN A CA 1
ATOM 668 C C . GLN A 1 84 ? 21.557 9.497 -20.404 1.00 96.88 84 GLN A C 1
ATOM 670 O O . GLN A 1 84 ? 21.188 8.885 -21.404 1.00 96.88 84 GLN A O 1
ATOM 675 N N . GLN A 1 85 ? 22.773 10.049 -20.322 1.00 97.25 85 GLN A N 1
ATOM 676 C CA . GLN A 1 85 ? 23.766 9.969 -21.398 1.00 97.25 85 GLN A CA 1
ATOM 677 C C . GLN A 1 85 ? 24.188 8.523 -21.675 1.00 97.25 85 GLN A C 1
ATOM 679 O O . GLN A 1 85 ? 24.278 8.123 -22.833 1.00 97.25 85 GLN A O 1
ATOM 684 N N . PHE A 1 86 ? 24.401 7.723 -20.626 1.00 96.44 86 PHE A N 1
ATOM 685 C CA . PHE A 1 86 ? 24.770 6.317 -20.775 1.00 96.44 86 PHE A CA 1
ATOM 686 C C . PHE A 1 86 ? 23.628 5.480 -21.367 1.00 96.44 86 PHE A C 1
ATOM 688 O O . PHE A 1 86 ? 23.870 4.625 -22.220 1.00 96.44 86 PHE A O 1
ATOM 695 N N . GLN A 1 87 ? 22.380 5.758 -20.969 1.00 97.31 87 GLN A N 1
ATOM 696 C CA . GLN A 1 87 ? 21.197 5.115 -21.553 1.00 97.31 87 GLN A CA 1
ATOM 697 C C . GLN A 1 87 ? 21.105 5.390 -23.061 1.00 97.31 87 GLN A C 1
ATOM 699 O O . GLN A 1 87 ? 20.945 4.458 -23.850 1.00 97.31 87 GLN A O 1
ATOM 704 N N . LEU A 1 88 ? 21.279 6.652 -23.470 1.00 98.06 88 LEU A N 1
ATOM 705 C CA . LEU A 1 88 ? 21.242 7.040 -24.880 1.00 98.06 88 LEU A CA 1
ATOM 706 C C . LEU A 1 88 ? 22.406 6.436 -25.672 1.00 98.06 88 LEU A C 1
ATOM 708 O O . LEU A 1 88 ? 22.199 5.916 -26.764 1.00 98.06 88 LEU A O 1
ATOM 712 N N . LEU A 1 89 ? 23.618 6.458 -25.117 1.00 98.25 89 LEU A N 1
ATOM 713 C CA . LEU A 1 89 ? 24.790 5.876 -25.764 1.00 98.25 89 LEU A CA 1
ATOM 714 C C . LEU A 1 89 ? 24.607 4.373 -26.001 1.00 98.25 89 LEU A C 1
ATOM 716 O O . LEU A 1 89 ? 24.864 3.895 -27.103 1.00 98.25 89 LEU A O 1
ATOM 720 N N . THR A 1 90 ? 24.098 3.644 -25.005 1.00 97.94 90 THR A N 1
ATOM 721 C CA . THR A 1 90 ? 23.817 2.205 -25.126 1.00 97.94 90 THR A CA 1
ATOM 722 C C . THR A 1 90 ? 22.788 1.930 -26.226 1.00 97.94 90 THR A C 1
ATOM 724 O O . THR A 1 90 ? 22.991 1.031 -27.043 1.00 97.94 90 THR A O 1
ATOM 727 N N . LEU A 1 91 ? 21.720 2.734 -26.302 1.00 97.94 91 LEU A N 1
ATOM 728 C CA . LEU A 1 91 ? 20.711 2.625 -27.357 1.00 97.94 91 LEU A CA 1
ATOM 729 C C . LEU A 1 91 ? 21.308 2.886 -28.750 1.00 97.94 91 LEU A C 1
ATOM 731 O O . LEU A 1 91 ? 21.090 2.096 -29.667 1.00 97.94 91 LEU A O 1
ATOM 735 N N . CYS A 1 92 ? 22.086 3.961 -28.907 1.00 98.38 92 CYS A N 1
ATOM 736 C CA . CYS A 1 92 ? 22.711 4.326 -30.179 1.00 98.38 92 CYS A CA 1
ATOM 737 C C . CYS A 1 92 ? 23.696 3.258 -30.665 1.00 98.38 92 CYS A C 1
ATOM 739 O O . CYS A 1 92 ? 23.674 2.894 -31.839 1.00 98.38 92 CYS A O 1
ATOM 741 N N . VAL A 1 93 ? 24.533 2.728 -29.768 1.00 98.44 93 VAL A N 1
ATOM 742 C CA . VAL A 1 93 ? 25.474 1.647 -30.093 1.00 98.44 93 VAL A CA 1
ATOM 743 C C . VAL A 1 93 ? 24.721 0.384 -30.509 1.00 98.44 93 VAL A C 1
ATOM 745 O O . VAL A 1 93 ? 25.069 -0.225 -31.520 1.00 98.44 93 VAL A O 1
ATOM 748 N N . GLY A 1 94 ? 23.662 0.015 -29.782 1.00 98.25 94 GLY A N 1
ATOM 749 C CA . GLY A 1 94 ? 22.818 -1.126 -30.136 1.00 98.25 94 GLY A CA 1
ATOM 750 C C . GLY A 1 94 ? 22.168 -0.973 -31.513 1.00 98.25 94 GLY A C 1
ATOM 751 O O . GLY A 1 94 ? 22.215 -1.897 -32.325 1.00 98.25 94 GLY A O 1
ATOM 752 N N . LEU A 1 95 ? 21.624 0.208 -31.817 1.00 98.38 95 LEU A N 1
ATOM 753 C CA . LEU A 1 95 ? 21.012 0.491 -33.116 1.00 98.38 95 LEU A CA 1
ATOM 754 C C . LEU A 1 95 ? 22.042 0.482 -34.253 1.00 98.38 95 LEU A C 1
ATOM 756 O O . LEU A 1 95 ? 21.780 -0.088 -35.309 1.00 98.38 95 LEU A O 1
ATOM 760 N N . ALA A 1 96 ? 23.225 1.061 -34.038 1.00 98.31 96 ALA A N 1
ATOM 761 C CA . ALA A 1 96 ? 24.309 1.028 -35.015 1.00 98.31 96 ALA A CA 1
ATOM 762 C C . ALA A 1 96 ? 24.754 -0.412 -35.311 1.00 98.31 96 ALA A C 1
ATOM 764 O O . ALA A 1 96 ? 24.871 -0.790 -36.474 1.00 98.31 96 ALA A O 1
ATOM 765 N N . MET A 1 97 ? 24.924 -1.246 -34.278 1.00 98.19 97 MET A N 1
ATOM 766 C CA . MET A 1 97 ? 25.245 -2.666 -34.449 1.00 98.19 97 MET A CA 1
ATOM 767 C C . MET A 1 97 ? 24.164 -3.413 -35.234 1.00 98.19 97 MET A C 1
ATOM 769 O O . MET A 1 97 ? 24.492 -4.220 -36.102 1.00 98.19 97 MET A O 1
ATOM 773 N N . LEU A 1 98 ? 22.882 -3.133 -34.988 1.00 97.88 98 LEU A N 1
ATOM 774 C CA . LEU A 1 98 ? 21.776 -3.728 -35.744 1.00 97.88 98 LEU A CA 1
ATOM 775 C C . LEU A 1 98 ? 21.818 -3.319 -37.226 1.00 97.88 98 LEU A C 1
ATOM 777 O O . LEU A 1 98 ? 21.740 -4.170 -38.110 1.00 97.88 98 LEU A O 1
ATOM 781 N N . LEU A 1 99 ? 21.988 -2.022 -37.495 1.00 97.75 99 LEU A N 1
ATOM 782 C CA . LEU A 1 99 ? 22.044 -1.471 -38.851 1.00 97.75 99 LEU A CA 1
ATOM 783 C C . LEU A 1 99 ? 23.292 -1.890 -39.624 1.00 97.75 99 LEU A C 1
ATOM 785 O O . LEU A 1 99 ? 23.269 -1.853 -40.844 1.00 97.75 99 LEU A O 1
ATOM 789 N N . VAL A 1 100 ? 24.371 -2.277 -38.947 1.00 97.81 100 VAL A N 1
ATOM 790 C CA . VAL A 1 100 ? 25.570 -2.822 -39.593 1.00 97.81 100 VAL A CA 1
ATOM 791 C C . VAL A 1 100 ? 25.439 -4.332 -39.793 1.00 97.81 100 VAL A C 1
ATOM 793 O O . VAL A 1 100 ? 25.725 -4.839 -40.875 1.00 97.81 100 VAL A O 1
ATOM 796 N N . SER A 1 101 ? 24.970 -5.063 -38.782 1.00 97.44 101 SER A N 1
ATOM 797 C CA . SER A 1 101 ? 24.880 -6.526 -38.837 1.00 97.44 101 SER A CA 1
ATOM 798 C C . SER A 1 101 ? 23.838 -7.033 -39.834 1.00 97.44 101 SER A C 1
ATOM 800 O O . SER A 1 101 ? 24.127 -7.990 -40.547 1.00 97.44 101 SER A O 1
ATOM 802 N N . LEU A 1 102 ? 22.664 -6.397 -39.942 1.00 96.31 102 LEU A N 1
ATOM 803 C CA . LEU A 1 102 ? 21.612 -6.837 -40.867 1.00 96.31 102 LEU A CA 1
ATOM 804 C C . LEU A 1 102 ? 22.032 -6.741 -42.348 1.00 96.31 102 LEU A C 1
ATOM 806 O O . LEU A 1 102 ? 21.893 -7.743 -43.052 1.00 96.31 102 LEU A O 1
ATOM 810 N N . PRO A 1 103 ? 22.589 -5.618 -42.847 1.00 96.44 103 PRO A N 1
ATOM 811 C CA . PRO A 1 103 ? 23.107 -5.551 -44.210 1.00 96.44 103 PRO A CA 1
ATOM 812 C C . PRO A 1 103 ? 24.278 -6.497 -44.441 1.00 96.44 103 PRO A C 1
ATOM 814 O O . PRO A 1 103 ? 24.326 -7.142 -45.481 1.00 96.44 103 PRO A O 1
ATOM 817 N N . LEU A 1 104 ? 25.204 -6.619 -43.481 1.00 95.38 104 LEU A N 1
ATOM 818 C CA . LEU A 1 104 ? 26.321 -7.559 -43.607 1.00 95.38 104 LEU A CA 1
ATOM 819 C C . LEU A 1 104 ? 25.822 -9.001 -43.750 1.00 95.38 104 LEU A C 1
ATOM 821 O O . LEU A 1 104 ? 26.272 -9.714 -44.644 1.00 95.38 104 LEU A O 1
ATOM 825 N N . ALA A 1 105 ? 24.862 -9.413 -42.922 1.00 95.00 105 ALA A N 1
ATOM 826 C CA . ALA A 1 105 ? 24.245 -10.731 -43.008 1.00 95.00 105 ALA A CA 1
ATOM 827 C C . ALA A 1 105 ? 23.489 -10.923 -44.333 1.00 95.00 105 ALA A C 1
ATOM 829 O O . ALA A 1 105 ? 23.614 -11.972 -44.962 1.00 95.00 105 ALA A O 1
ATOM 830 N N . TYR A 1 106 ? 22.759 -9.904 -44.794 1.00 95.38 106 TYR A N 1
ATOM 831 C CA . TYR A 1 106 ? 22.066 -9.929 -46.083 1.00 95.38 106 TYR A CA 1
ATOM 832 C C . TYR A 1 106 ? 23.040 -10.097 -47.260 1.00 95.38 106 TYR A C 1
ATOM 834 O O . TYR A 1 106 ? 22.829 -10.950 -48.121 1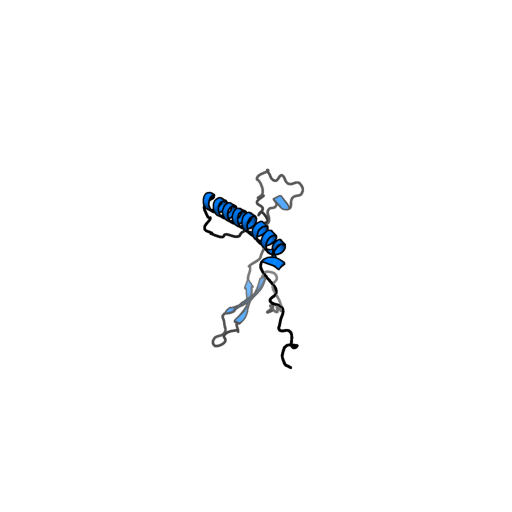.00 95.38 106 TYR A O 1
ATOM 842 N N . CYS A 1 107 ? 24.139 -9.339 -47.277 1.00 90.62 107 CYS A N 1
ATOM 843 C CA . CYS A 1 107 ? 25.176 -9.447 -48.301 1.00 90.62 107 CYS A CA 1
ATOM 844 C C . CYS A 1 107 ? 25.873 -10.813 -48.274 1.00 90.62 107 CYS A C 1
ATOM 846 O O . CYS A 1 107 ? 26.101 -11.404 -49.331 1.00 90.62 107 CYS A O 1
ATOM 848 N N . ALA A 1 108 ? 26.186 -11.326 -47.080 1.00 90.06 108 ALA A N 1
ATOM 849 C CA . ALA A 1 108 ? 26.796 -12.642 -46.909 1.00 90.06 108 ALA A CA 1
ATOM 850 C C . ALA A 1 108 ? 25.871 -13.764 -47.397 1.00 90.06 108 ALA A C 1
ATOM 852 O O . ALA A 1 108 ? 26.331 -14.677 -48.074 1.00 90.06 108 ALA A O 1
ATOM 853 N N . HIS A 1 109 ? 24.567 -13.667 -47.122 1.00 89.88 109 HIS A N 1
ATOM 854 C CA . HIS A 1 109 ? 23.568 -14.592 -47.652 1.00 89.88 109 HIS A CA 1
ATOM 855 C C . HIS A 1 109 ? 23.457 -14.499 -49.182 1.00 89.88 109 HIS A C 1
ATOM 857 O O . HIS A 1 109 ? 23.457 -15.518 -49.862 1.00 89.88 109 HIS A O 1
ATOM 863 N N . GLY A 1 110 ? 23.404 -13.287 -49.744 1.00 88.06 110 GLY A N 1
ATOM 864 C CA . GLY A 1 110 ? 23.325 -13.085 -51.196 1.00 88.06 110 GLY A CA 1
ATOM 865 C C . GLY A 1 110 ? 24.575 -13.534 -51.965 1.00 88.06 110 GLY A C 1
ATOM 866 O O . GLY A 1 110 ? 24.474 -13.867 -53.140 1.00 88.06 110 GLY A O 1
ATOM 867 N N . SER A 1 111 ? 25.737 -13.572 -51.307 1.00 79.81 111 SER A N 1
ATOM 868 C CA . SER A 1 111 ? 27.012 -14.024 -51.889 1.00 79.81 111 SER A CA 1
ATOM 869 C C . SER A 1 111 ? 27.442 -15.404 -51.379 1.00 79.81 111 SER A C 1
ATOM 871 O O . SER A 1 111 ? 28.605 -15.778 -51.546 1.00 79.81 111 SER A O 1
ATOM 873 N N . ALA A 1 112 ? 26.538 -16.155 -50.738 1.00 81.75 112 ALA A N 1
ATOM 874 C CA . ALA A 1 112 ? 26.869 -17.406 -50.061 1.00 81.75 112 ALA A CA 1
ATOM 875 C C . ALA A 1 112 ? 27.505 -18.434 -51.008 1.00 81.75 112 ALA A C 1
ATOM 877 O O . ALA A 1 112 ? 28.481 -19.063 -50.624 1.00 81.75 112 ALA A O 1
ATOM 878 N N . ASP A 1 113 ? 27.045 -18.532 -52.257 1.00 78.06 113 ASP A N 1
ATOM 879 C CA . ASP A 1 113 ? 27.583 -19.486 -53.243 1.00 78.06 113 ASP A CA 1
ATOM 880 C C . ASP A 1 113 ? 29.022 -19.166 -53.694 1.00 78.06 113 ASP A C 1
ATOM 882 O O . ASP A 1 113 ? 29.763 -20.055 -54.110 1.00 78.06 113 ASP A O 1
ATOM 886 N N . VAL A 1 114 ? 29.434 -17.894 -53.612 1.00 80.06 114 VAL A N 1
ATOM 887 C CA . VAL A 1 114 ? 30.794 -17.438 -53.965 1.00 80.06 114 VAL A CA 1
ATOM 888 C C . VAL A 1 114 ? 31.725 -17.519 -52.754 1.00 80.06 114 VAL A C 1
ATOM 890 O O . VAL A 1 114 ? 32.895 -17.873 -52.882 1.00 80.06 114 VAL A O 1
ATOM 893 N N . ILE A 1 115 ? 31.209 -17.186 -51.567 1.00 76.75 115 ILE A N 1
ATOM 894 C CA . ILE A 1 115 ? 31.956 -17.233 -50.302 1.00 76.75 115 ILE A CA 1
ATOM 895 C C . ILE A 1 115 ? 32.184 -18.685 -49.872 1.00 76.75 115 ILE A C 1
ATOM 897 O O . ILE A 1 115 ? 33.279 -19.050 -49.446 1.00 76.75 115 ILE A O 1
ATOM 901 N N . PHE A 1 116 ? 31.158 -19.519 -50.010 1.00 81.44 116 PHE A N 1
ATOM 902 C CA . PHE A 1 116 ? 31.203 -20.949 -49.769 1.00 81.44 116 PHE A CA 1
ATOM 903 C C . PHE A 1 116 ? 31.190 -21.658 -51.120 1.00 81.44 116 PHE A C 1
ATOM 905 O O . PHE A 1 116 ? 30.191 -22.253 -51.517 1.00 81.44 116 PHE A O 1
ATOM 912 N N . HIS A 1 117 ? 32.319 -21.624 -51.832 1.00 67.25 117 HIS A N 1
ATOM 913 C CA . HIS A 1 117 ? 32.541 -22.625 -52.868 1.00 67.25 117 HIS A CA 1
ATOM 914 C C . HIS A 1 117 ? 32.395 -24.001 -52.214 1.00 67.25 117 HIS A C 1
ATOM 916 O O . HIS A 1 117 ? 33.220 -24.395 -51.389 1.00 67.25 117 HIS A O 1
ATOM 922 N N . ALA A 1 118 ? 31.338 -24.731 -52.571 1.00 60.91 118 ALA A N 1
ATOM 923 C CA . ALA A 1 118 ? 31.268 -26.150 -52.294 1.00 60.91 118 ALA A CA 1
ATOM 924 C C . ALA A 1 118 ? 32.449 -26.795 -53.026 1.00 60.91 118 ALA A C 1
ATOM 926 O O . ALA A 1 118 ? 32.403 -27.010 -54.237 1.00 60.91 118 ALA A O 1
ATOM 927 N N . SER A 1 119 ? 33.533 -27.083 -52.306 1.00 56.41 119 SER A N 1
ATOM 928 C CA . SER A 1 119 ? 34.436 -28.149 -52.710 1.00 56.41 119 SER A CA 1
ATOM 929 C C . SER A 1 119 ? 33.579 -29.412 -52.712 1.00 56.41 119 SER A C 1
ATOM 931 O O . SER A 1 119 ? 33.308 -29.984 -51.654 1.00 56.41 119 SER A O 1
ATOM 933 N N . ALA A 1 120 ? 33.033 -29.748 -53.881 1.00 52.59 120 ALA A N 1
ATOM 934 C CA . ALA A 1 120 ? 32.260 -30.959 -54.073 1.00 52.59 120 ALA A CA 1
ATOM 935 C C . ALA A 1 120 ? 33.080 -32.154 -53.537 1.00 52.59 120 ALA A C 1
ATOM 937 O O . ALA A 1 120 ? 34.293 -32.195 -53.766 1.00 52.59 120 ALA A O 1
ATOM 938 N N . PRO A 1 121 ? 32.456 -33.085 -52.793 1.00 54.91 121 PRO A N 1
ATOM 939 C CA . PRO A 1 121 ? 33.131 -34.284 -52.325 1.00 54.91 121 PRO A CA 1
ATOM 940 C C . PRO A 1 121 ? 33.579 -35.143 -53.511 1.00 54.91 121 PRO A C 1
ATOM 942 O O . PRO A 1 121 ? 32.872 -35.226 -54.513 1.00 54.91 121 PRO A O 1
ATOM 945 N N . ASP A 1 122 ? 34.751 -35.756 -53.341 1.00 56.44 122 ASP A N 1
ATOM 946 C CA . ASP A 1 122 ? 35.434 -36.713 -54.216 1.00 56.44 122 ASP A CA 1
ATOM 947 C C . ASP A 1 122 ? 34.543 -37.442 -55.238 1.00 56.44 122 ASP A C 1
ATOM 949 O O . ASP A 1 122 ? 33.659 -38.221 -54.875 1.00 56.44 122 ASP A O 1
ATOM 953 N N . ASP A 1 123 ? 34.870 -37.280 -56.523 1.00 52.53 123 ASP A N 1
ATOM 954 C CA . ASP A 1 123 ? 34.466 -38.210 -57.578 1.00 52.53 123 ASP A CA 1
ATOM 955 C C . ASP A 1 123 ? 35.179 -39.564 -57.347 1.00 52.53 123 ASP A C 1
ATOM 957 O O . ASP A 1 123 ? 36.412 -39.627 -57.429 1.00 52.53 123 ASP A O 1
ATOM 961 N N . PRO A 1 124 ? 34.472 -40.689 -57.121 1.00 55.34 124 PRO A N 1
ATOM 962 C CA . PRO A 1 124 ? 35.098 -42.008 -56.975 1.00 55.34 124 PRO A CA 1
ATOM 963 C C . PRO A 1 124 ? 35.596 -42.617 -58.307 1.00 55.34 124 PRO A C 1
ATOM 965 O O . PRO A 1 124 ? 35.907 -43.805 -58.361 1.00 55.34 124 PRO A O 1
ATOM 968 N N . ALA A 1 125 ? 35.689 -41.838 -59.390 1.00 55.91 125 ALA A N 1
ATOM 969 C CA . ALA A 1 125 ? 35.954 -42.331 -60.746 1.00 55.91 125 ALA A CA 1
ATOM 970 C C . ALA A 1 125 ? 37.429 -42.264 -61.204 1.00 55.91 125 ALA A C 1
ATOM 972 O O . ALA A 1 125 ? 37.712 -42.550 -62.364 1.00 55.91 125 ALA A O 1
ATOM 973 N N . SER A 1 126 ? 38.387 -41.922 -60.333 1.00 52.81 126 SER A N 1
ATOM 974 C CA . SER A 1 126 ? 39.820 -41.838 -60.695 1.00 52.81 126 SER A CA 1
ATOM 975 C C . SER A 1 126 ? 40.669 -43.043 -60.266 1.00 52.81 126 SER A C 1
ATOM 977 O O . SER A 1 126 ? 41.897 -42.993 -60.325 1.00 52.81 126 SER A O 1
ATOM 979 N N . ARG A 1 127 ? 40.042 -44.153 -59.854 1.00 51.06 127 ARG A N 1
ATOM 980 C CA . ARG A 1 127 ? 40.742 -45.398 -59.506 1.00 51.06 127 ARG A CA 1
ATOM 981 C C . ARG A 1 127 ? 40.382 -46.519 -60.490 1.00 51.06 127 ARG A C 1
ATOM 983 O O . ARG A 1 127 ? 39.580 -47.392 -60.168 1.00 51.06 127 ARG A O 1
ATOM 990 N N . SER A 1 128 ? 40.996 -46.488 -61.672 1.00 48.09 128 SER A N 1
ATOM 991 C CA . SER A 1 128 ? 41.144 -47.633 -62.587 1.00 48.09 128 SER A CA 1
ATOM 992 C C . SER A 1 128 ? 42.516 -47.601 -63.240 1.00 48.09 128 SER A C 1
ATOM 994 O O . SER A 1 128 ? 42.821 -46.538 -63.828 1.00 48.09 128 SER A O 1
#

Secondary structure (DSSP, 8-state):
------TT--TTSEEEEEEEEEPTT-SS-EEEEEEEE---------GGGTSTT--TTSSSS----PPP--GGGS-----PPPPHHHHHHHHHHHHHHHHHHHHHHHHHHHTHHHHS-------TTS--

InterPro domains:
  IPR008710 Nicastrin [PTHR21092] (23-116)

Organism: Aplysia californica (NCBI:txid6500)